Protein AF-A0AAD3HA01-F1 (afdb_monomer_lite)

Sequence (148 aa):
MPSSPPFQLTSYRSPSTVVSESVYQVITGCFCGGIWGLVTPFHPPGSIGAIEERKTGIFKAARPFSSISSVMHNAAIFGTIMGVQRLSSKSLELIRQKDDVINELFGFGVTYKYYNKFLGSTEERLIVHNRIFGGIVLGAFLYGHIVV

Foldseek 3Di:
DPDDDPPPPPQQADPVSLVVVLQVQLQVQLVVQLVCLQPFQDDDPPDPQNVVCVVVVDHDGHDRNNDPPSSRLRSNLRSVLRSQLSNQLSVVCNVVVDDDVVSNVRSVVRSVVCCVPQVVDDPVSVVVVCVVVVVVVVVVVVCVVPVD

pLDDT: mean 78.26, std 12.3, range [42.28, 94.62]

Structure (mmCIF, N/CA/C/O backbone):
data_AF-A0AAD3HA01-F1
#
_entry.id   AF-A0AAD3HA01-F1
#
loop_
_atom_site.group_PDB
_atom_site.id
_atom_site.type_symbol
_atom_site.label_atom_id
_atom_site.label_alt_id
_atom_site.label_comp_id
_atom_site.label_asym_id
_atom_site.label_entity_id
_atom_site.label_seq_id
_atom_site.pdbx_PDB_ins_code
_atom_site.Cartn_x
_atom_site.Cartn_y
_atom_site.Cartn_z
_atom_site.occupancy
_atom_site.B_iso_or_equiv
_atom_site.auth_seq_id
_atom_site.auth_comp_id
_atom_site.auth_asym_id
_atom_site.auth_atom_id
_atom_site.pdbx_PDB_model_num
ATOM 1 N N . MET A 1 1 ? -40.722 -14.093 14.627 1.00 46.22 1 MET A N 1
ATOM 2 C CA . MET A 1 1 ? -39.329 -14.498 14.345 1.00 46.22 1 MET A CA 1
ATOM 3 C C . MET A 1 1 ? -38.420 -13.528 15.078 1.00 46.22 1 MET A C 1
ATOM 5 O O . MET A 1 1 ? -38.578 -12.336 14.843 1.00 46.22 1 MET A O 1
ATOM 9 N N . PRO A 1 2 ? -37.557 -13.972 16.003 1.00 42.28 2 PRO A N 1
ATOM 10 C CA . PRO A 1 2 ? -36.573 -13.077 16.596 1.00 42.28 2 PRO A CA 1
ATOM 11 C C . PRO A 1 2 ? -35.598 -12.657 15.492 1.00 42.28 2 PRO A C 1
ATOM 13 O O . PRO A 1 2 ? -34.960 -13.505 14.871 1.00 42.28 2 PRO A O 1
ATOM 16 N N . SER A 1 3 ? -35.538 -11.358 15.200 1.00 54.31 3 SER A N 1
ATOM 17 C CA . SER A 1 3 ? -34.503 -10.782 14.348 1.00 54.31 3 SER A CA 1
ATOM 18 C C . SER A 1 3 ? -33.160 -11.082 15.002 1.00 54.31 3 SER A C 1
ATOM 20 O O . SER A 1 3 ? -32.904 -10.616 16.114 1.00 54.31 3 SER A O 1
ATOM 22 N N . SER A 1 4 ? -32.332 -11.890 14.343 1.00 49.84 4 SER A N 1
ATOM 23 C CA . SER A 1 4 ? -30.933 -12.073 14.721 1.00 49.84 4 SER A CA 1
ATOM 24 C C . SER A 1 4 ? -30.317 -10.700 15.005 1.00 49.84 4 SER A C 1
ATOM 26 O O . SER A 1 4 ? -30.534 -9.789 14.196 1.00 49.84 4 SER A O 1
ATOM 28 N N . PRO A 1 5 ? -29.596 -10.513 16.127 1.00 46.66 5 PRO A N 1
ATOM 29 C CA . PRO A 1 5 ? -28.925 -9.247 16.369 1.00 46.66 5 PRO A CA 1
ATOM 30 C C . PRO A 1 5 ? -28.042 -8.946 15.151 1.00 46.66 5 PRO A C 1
ATOM 32 O O . PRO A 1 5 ? -27.421 -9.876 14.622 1.00 46.66 5 PRO A O 1
ATOM 35 N N . PRO A 1 6 ? -28.015 -7.695 14.657 1.00 52.47 6 PRO A N 1
ATOM 36 C CA . PRO A 1 6 ? -27.098 -7.337 13.586 1.00 52.47 6 PRO A CA 1
ATOM 37 C C . PRO A 1 6 ? -25.707 -7.766 14.039 1.00 52.47 6 PRO A C 1
ATOM 39 O O . PRO A 1 6 ? -25.353 -7.535 15.196 1.00 52.47 6 PRO A O 1
ATOM 42 N N . PHE A 1 7 ? -24.968 -8.453 13.166 1.00 46.31 7 PHE A N 1
ATOM 43 C CA . PHE A 1 7 ? -23.588 -8.852 13.415 1.00 46.31 7 PHE A CA 1
ATOM 44 C C . PHE A 1 7 ? -22.816 -7.585 13.795 1.00 46.31 7 PHE A C 1
ATOM 46 O O . PHE A 1 7 ? -22.441 -6.793 12.932 1.00 46.31 7 PHE A O 1
ATOM 53 N N . GLN A 1 8 ? -22.685 -7.326 15.098 1.00 46.09 8 GLN A N 1
ATOM 54 C CA . GLN A 1 8 ? -21.952 -6.185 15.612 1.00 46.09 8 GLN A CA 1
ATOM 55 C C . GLN A 1 8 ? -20.492 -6.515 15.361 1.00 46.09 8 GLN A C 1
ATOM 57 O O . GLN A 1 8 ? -19.842 -7.170 16.172 1.00 46.09 8 GLN A O 1
ATOM 62 N N . LEU A 1 9 ? -19.994 -6.102 14.196 1.00 49.41 9 LEU A N 1
ATOM 63 C CA . LEU A 1 9 ? -18.572 -6.011 13.927 1.00 49.41 9 LEU A CA 1
ATOM 64 C C . LEU A 1 9 ? -17.987 -5.109 15.013 1.00 49.41 9 LEU A C 1
ATOM 66 O O . LEU A 1 9 ? -18.022 -3.890 14.918 1.00 49.41 9 LEU A O 1
ATOM 70 N N . THR A 1 10 ? -17.427 -5.715 16.055 1.00 50.88 10 THR A N 1
ATOM 71 C CA . THR A 1 10 ? -16.657 -5.091 17.142 1.00 50.88 10 THR A CA 1
ATOM 72 C C . THR A 1 10 ? -15.370 -4.400 16.649 1.00 50.88 10 THR A C 1
ATOM 74 O O . THR A 1 10 ? -14.445 -4.175 17.429 1.00 50.88 10 THR A O 1
ATOM 77 N N . SER A 1 11 ? -15.283 -4.067 15.355 1.00 54.78 11 SER A N 1
ATOM 78 C CA . SER A 1 11 ? -14.077 -3.634 14.645 1.00 54.78 11 SER A CA 1
ATOM 79 C C . SER A 1 11 ? -13.584 -2.248 15.098 1.00 54.78 11 SER A C 1
ATOM 81 O O . SER A 1 11 ? -12.381 -2.017 15.189 1.00 54.78 11 SER A O 1
ATOM 83 N N . TYR A 1 12 ? -14.486 -1.358 15.523 1.00 60.03 12 TYR A N 1
ATOM 84 C CA . TYR A 1 12 ? -14.188 0.058 15.794 1.00 60.03 12 TYR A CA 1
ATOM 85 C C . TYR A 1 12 ? -13.626 0.383 17.191 1.00 60.03 12 TYR A C 1
ATOM 87 O O . TYR A 1 12 ? -13.431 1.556 17.511 1.00 60.03 12 TYR A O 1
ATOM 95 N N . ARG A 1 13 ? -13.368 -0.610 18.058 1.00 64.81 13 ARG A N 1
ATOM 96 C CA . ARG A 1 13 ? -12.980 -0.341 19.461 1.00 64.81 13 ARG A CA 1
ATOM 97 C C . ARG A 1 13 ? -11.486 -0.333 19.752 1.00 64.81 13 ARG A C 1
ATOM 99 O O . ARG A 1 13 ? -11.109 0.147 20.817 1.00 64.81 13 ARG A O 1
ATOM 106 N N . SER A 1 14 ? -10.636 -0.859 18.869 1.00 80.69 14 SER A N 1
ATOM 107 C CA . SER A 1 14 ? -9.214 -0.997 19.190 1.00 80.69 14 SER A CA 1
ATOM 108 C C . SER A 1 14 ? -8.293 -0.519 18.063 1.00 80.69 14 SER A C 1
ATOM 110 O O . SER A 1 14 ? -8.502 -0.883 16.903 1.00 80.69 14 SER A O 1
ATOM 112 N N . PRO A 1 15 ? -7.221 0.230 18.388 1.00 84.38 15 PRO A N 1
ATOM 113 C CA . PRO A 1 15 ? -6.157 0.535 17.433 1.00 84.38 15 PRO A CA 1
ATOM 114 C C . PRO A 1 15 ? -5.527 -0.729 16.829 1.00 84.38 15 PRO A C 1
ATOM 116 O O . PRO A 1 15 ? -5.125 -0.729 15.670 1.00 84.38 15 PRO A O 1
ATOM 119 N N . SER A 1 16 ? -5.497 -1.828 17.590 1.00 82.56 16 SER A N 1
ATOM 120 C CA . SER A 1 16 ? -5.010 -3.129 17.120 1.00 82.56 16 SER A CA 1
ATOM 121 C C . SER A 1 16 ? -5.832 -3.665 15.941 1.00 82.56 16 SER A C 1
ATOM 123 O O . SER A 1 16 ? -5.277 -4.197 14.980 1.00 82.56 16 SER A O 1
ATOM 125 N N . THR A 1 17 ? -7.151 -3.454 15.948 1.00 82.81 17 THR A N 1
ATOM 126 C CA . THR A 1 17 ? -8.021 -3.848 14.833 1.00 82.81 17 THR A CA 1
ATOM 127 C C . THR A 1 17 ? -7.725 -3.029 13.580 1.00 82.81 17 THR A C 1
ATOM 129 O O . THR A 1 17 ? -7.599 -3.585 12.494 1.00 82.81 17 THR A O 1
ATOM 132 N N . VAL A 1 18 ? -7.532 -1.714 13.729 1.00 86.56 18 VAL A N 1
ATOM 133 C CA . VAL A 1 18 ? -7.161 -0.831 12.611 1.00 86.56 18 VAL A CA 1
ATOM 134 C C . VAL A 1 18 ? -5.854 -1.296 11.971 1.00 86.56 18 VAL A C 1
ATOM 136 O O . VAL A 1 18 ? -5.771 -1.417 10.748 1.00 86.56 18 VAL A O 1
ATOM 139 N N . VAL A 1 19 ? -4.842 -1.596 12.789 1.00 84.94 19 VAL A N 1
ATOM 140 C CA . VAL A 1 19 ? -3.535 -2.059 12.306 1.00 84.94 19 VAL A CA 1
ATOM 141 C C . VAL A 1 19 ? -3.649 -3.429 11.641 1.00 84.94 19 VAL A C 1
ATOM 143 O O . VAL A 1 19 ? -3.185 -3.588 10.516 1.00 84.94 19 VAL A O 1
ATOM 146 N N . SER A 1 20 ? -4.290 -4.404 12.287 1.00 83.75 20 SER A N 1
ATOM 147 C CA . SER A 1 20 ? -4.413 -5.767 11.750 1.00 83.75 20 SER A CA 1
ATOM 148 C C . SER A 1 20 ? -5.201 -5.821 10.440 1.00 83.75 20 SER A C 1
ATOM 150 O O . SER A 1 20 ? -4.746 -6.457 9.491 1.00 83.75 20 SER A O 1
ATOM 152 N N 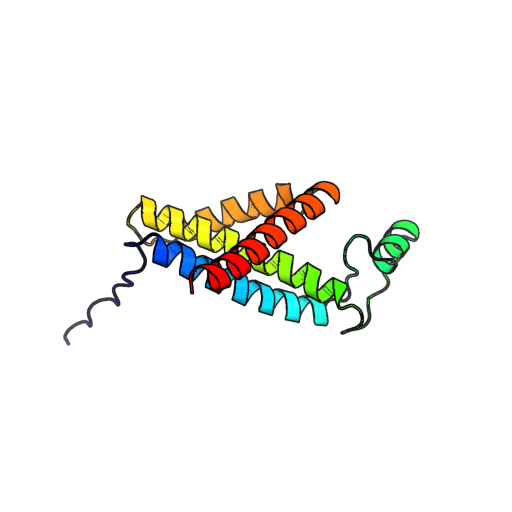. GLU A 1 21 ? -6.319 -5.098 10.330 1.00 84.31 21 GLU A N 1
ATOM 153 C CA . GLU A 1 21 ? -7.065 -5.008 9.072 1.00 84.31 21 GLU A CA 1
ATOM 154 C C . GLU A 1 21 ? -6.264 -4.301 7.974 1.00 84.31 21 GLU A C 1
ATOM 156 O O . GLU A 1 21 ? -6.303 -4.7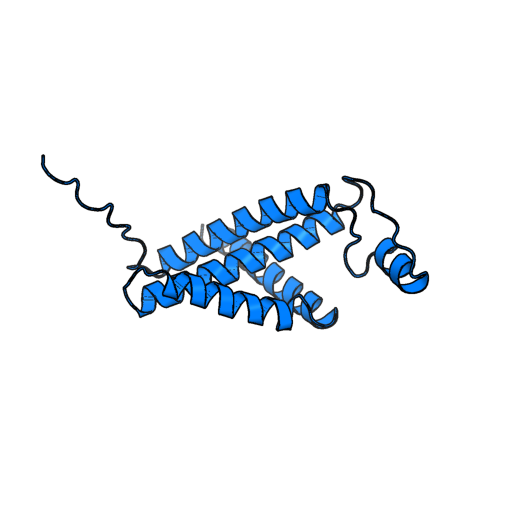17 6.816 1.00 84.31 21 GLU A O 1
ATOM 161 N N . SER A 1 22 ? -5.503 -3.261 8.324 1.00 87.12 22 SER A N 1
ATOM 162 C CA . SER A 1 22 ? -4.638 -2.569 7.363 1.00 87.12 22 SER A CA 1
ATOM 163 C C . SER A 1 22 ? -3.530 -3.490 6.853 1.00 87.12 22 SER A C 1
ATOM 165 O O . SER A 1 22 ? -3.306 -3.562 5.650 1.00 87.12 22 SER A O 1
ATOM 167 N N . VAL A 1 23 ? -2.875 -4.243 7.742 1.00 86.31 23 VAL A N 1
ATOM 168 C CA . VAL A 1 23 ? -1.840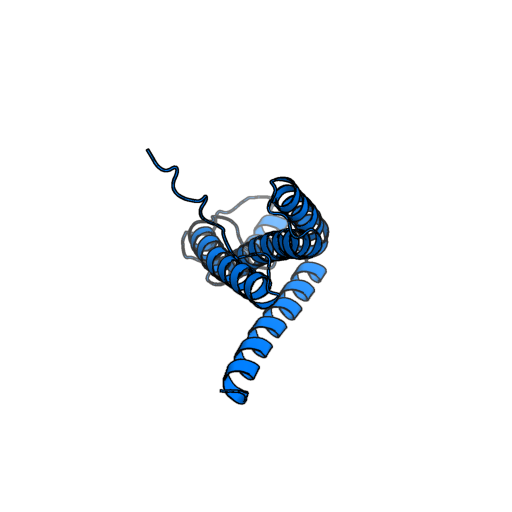 -5.225 7.377 1.00 86.31 23 VAL A CA 1
ATOM 169 C C . VAL A 1 23 ? -2.425 -6.333 6.505 1.00 86.31 23 VAL A C 1
ATOM 171 O O . VAL A 1 23 ? -1.835 -6.681 5.483 1.00 86.31 23 VAL A O 1
ATOM 174 N N . TYR A 1 24 ? -3.605 -6.848 6.851 1.00 87.38 24 TYR A N 1
ATOM 175 C CA . TYR A 1 24 ? -4.299 -7.842 6.037 1.00 87.38 24 TYR A CA 1
ATOM 176 C C . TYR A 1 24 ? -4.569 -7.328 4.614 1.00 87.38 24 TYR A C 1
ATOM 178 O O . TYR A 1 24 ? -4.312 -8.036 3.637 1.00 87.38 24 TYR A O 1
ATOM 186 N N . GLN A 1 25 ? -5.022 -6.078 4.477 1.00 90.06 25 GLN A N 1
ATOM 187 C CA . GLN A 1 25 ? -5.252 -5.464 3.167 1.00 90.06 25 GLN A CA 1
ATOM 188 C C . GLN A 1 25 ? -3.953 -5.177 2.407 1.00 90.06 25 GLN A C 1
ATOM 190 O O . GLN A 1 25 ? -3.928 -5.339 1.190 1.00 90.06 25 GLN A O 1
ATOM 195 N N . VAL A 1 26 ? -2.858 -4.831 3.094 1.00 89.75 26 VAL A N 1
ATOM 196 C CA . VAL A 1 26 ? -1.528 -4.726 2.469 1.00 89.75 26 VAL A CA 1
ATOM 197 C C . VAL A 1 26 ? -1.107 -6.069 1.880 1.00 89.75 26 VAL A C 1
ATOM 199 O O . VAL A 1 26 ? -0.721 -6.123 0.717 1.00 89.75 26 VAL A O 1
ATOM 202 N N . ILE A 1 27 ? -1.205 -7.156 2.649 1.00 88.25 27 ILE A N 1
ATOM 203 C CA . ILE A 1 27 ? -0.822 -8.501 2.193 1.00 88.25 27 ILE A CA 1
ATOM 204 C C . ILE A 1 27 ? -1.688 -8.922 1.004 1.00 88.25 27 ILE A C 1
ATOM 206 O O . ILE A 1 27 ? -1.164 -9.361 -0.019 1.00 88.25 27 ILE A O 1
ATOM 210 N N . THR A 1 28 ? -3.004 -8.731 1.111 1.00 89.75 28 THR A N 1
ATOM 211 C CA . THR A 1 28 ? -3.954 -9.029 0.031 1.00 89.75 28 THR A CA 1
ATOM 212 C C . THR A 1 28 ? -3.622 -8.222 -1.224 1.00 89.75 28 THR A C 1
ATOM 214 O O . THR A 1 28 ? -3.533 -8.784 -2.314 1.00 89.75 28 THR A O 1
ATOM 217 N N . GLY A 1 29 ? -3.335 -6.928 -1.072 1.00 89.81 29 GLY A N 1
ATOM 218 C CA . GLY A 1 29 ? -2.904 -6.067 -2.167 1.00 89.81 29 GLY A CA 1
ATOM 219 C C . GLY A 1 29 ? -1.577 -6.499 -2.783 1.00 89.81 29 GLY A C 1
ATOM 220 O O . GLY A 1 29 ? -1.462 -6.505 -4.003 1.00 89.81 29 GLY A O 1
ATOM 221 N N . CYS A 1 30 ? -0.604 -6.947 -1.988 1.00 89.81 30 CYS A N 1
ATOM 222 C CA . CYS A 1 30 ? 0.643 -7.509 -2.506 1.00 89.81 30 CYS A CA 1
ATOM 223 C C . CYS A 1 30 ? 0.391 -8.757 -3.362 1.00 89.81 30 CYS A C 1
ATOM 225 O O . CYS A 1 30 ? 0.986 -8.884 -4.431 1.00 89.81 30 CYS A O 1
ATOM 227 N N . PHE A 1 31 ? -0.511 -9.652 -2.945 1.00 90.38 31 PHE A N 1
ATOM 228 C CA . PHE A 1 31 ? -0.894 -10.812 -3.755 1.00 90.38 31 PHE A CA 1
ATOM 229 C C . PHE A 1 31 ? -1.599 -10.398 -5.048 1.00 90.38 31 PHE A C 1
ATOM 231 O O . PHE A 1 31 ? -1.199 -10.841 -6.124 1.00 90.38 31 PHE A O 1
ATOM 238 N N . CYS A 1 32 ? -2.598 -9.515 -4.970 1.00 88.94 32 CYS A N 1
ATOM 239 C CA . CYS A 1 32 ? -3.310 -9.013 -6.145 1.00 88.94 32 CYS A CA 1
ATOM 240 C C . CYS A 1 32 ? -2.365 -8.302 -7.125 1.00 88.94 32 CYS A C 1
ATOM 242 O O . CYS A 1 32 ? -2.400 -8.581 -8.320 1.00 88.94 32 CYS A O 1
ATOM 244 N N . GLY A 1 33 ? -1.483 -7.437 -6.623 1.00 86.94 33 GLY A N 1
ATOM 245 C CA . GLY A 1 33 ? -0.482 -6.732 -7.419 1.00 86.94 33 GLY A CA 1
ATOM 246 C C . GLY A 1 33 ? 0.590 -7.657 -7.981 1.00 86.94 33 GLY A C 1
ATOM 247 O O . GLY A 1 33 ? 1.032 -7.459 -9.107 1.00 86.94 33 GLY A O 1
ATOM 248 N N . GLY A 1 34 ? 0.976 -8.699 -7.246 1.00 85.38 34 GLY A N 1
ATOM 249 C CA . GLY A 1 34 ? 1.879 -9.731 -7.741 1.00 85.38 34 GLY A CA 1
ATOM 250 C C . GLY A 1 34 ? 1.264 -10.492 -8.914 1.00 85.38 34 GLY A C 1
ATOM 251 O O . GLY A 1 34 ? 1.878 -10.573 -9.973 1.00 85.38 34 GLY A O 1
ATOM 252 N N . ILE A 1 35 ? 0.021 -10.969 -8.765 1.00 86.75 35 ILE A N 1
ATOM 253 C CA . ILE A 1 35 ? -0.734 -11.630 -9.842 1.00 86.75 35 ILE A CA 1
ATOM 254 C C . ILE A 1 35 ? -0.873 -10.698 -11.044 1.00 86.75 35 ILE A C 1
ATOM 256 O O . ILE A 1 35 ? -0.594 -11.105 -12.170 1.00 86.75 35 ILE A O 1
ATOM 260 N N . TRP A 1 36 ? -1.238 -9.438 -10.803 1.00 84.81 36 TRP A N 1
ATOM 261 C CA . TRP A 1 36 ? -1.319 -8.419 -11.841 1.00 84.81 36 TRP A CA 1
ATOM 262 C C . TRP A 1 36 ? 0.024 -8.258 -12.563 1.00 84.81 36 TRP A C 1
ATOM 264 O O . TRP A 1 36 ? 0.081 -8.392 -13.779 1.00 84.81 36 TRP A O 1
ATOM 274 N N . GLY A 1 37 ? 1.126 -8.085 -11.831 1.00 81.94 37 GLY A N 1
ATOM 275 C CA . GLY A 1 37 ? 2.471 -7.926 -12.390 1.00 81.94 37 GLY A CA 1
ATOM 276 C C . GLY A 1 37 ? 3.000 -9.142 -13.161 1.00 81.94 37 GLY A C 1
ATOM 277 O O . GLY A 1 37 ? 3.885 -8.979 -13.999 1.00 81.94 37 GLY A O 1
ATOM 278 N N . LEU A 1 38 ? 2.458 -10.345 -12.929 1.00 81.94 38 LEU A N 1
ATOM 279 C CA . LEU A 1 38 ? 2.774 -11.540 -13.726 1.00 81.94 38 LEU A CA 1
ATOM 280 C C . LEU A 1 38 ? 2.128 -11.490 -15.117 1.00 81.94 38 LEU A C 1
ATOM 282 O O . LEU A 1 38 ? 2.711 -11.994 -16.080 1.00 81.94 38 LEU A O 1
ATOM 286 N N . VAL A 1 39 ? 0.935 -10.892 -15.210 1.00 81.38 39 VAL A N 1
ATOM 287 C CA . VAL A 1 39 ? 0.133 -10.827 -16.441 1.00 81.38 39 VAL A CA 1
ATOM 288 C C . VAL A 1 39 ? 0.242 -9.484 -17.161 1.00 81.38 39 VAL A C 1
ATOM 290 O O . VAL A 1 39 ? -0.140 -9.394 -18.327 1.00 81.38 39 VAL A O 1
ATOM 293 N N . THR A 1 40 ? 0.761 -8.436 -16.508 1.00 77.38 40 THR A N 1
ATOM 294 C CA . THR A 1 40 ? 0.868 -7.122 -17.144 1.00 77.38 40 THR A CA 1
ATOM 295 C C . THR A 1 40 ? 1.891 -7.139 -18.274 1.00 77.38 40 THR A C 1
ATOM 297 O O . THR A 1 40 ? 3.041 -7.516 -18.035 1.00 77.38 40 THR A O 1
ATOM 300 N N . PRO A 1 41 ? 1.548 -6.604 -19.456 1.00 68.50 41 PRO A N 1
ATOM 301 C CA . PRO A 1 41 ? 2.513 -6.401 -20.530 1.00 68.50 41 PRO A CA 1
ATOM 302 C C . PRO A 1 41 ? 3.394 -5.159 -20.302 1.00 68.50 41 PRO A C 1
ATOM 304 O O . PRO A 1 41 ? 4.218 -4.838 -21.151 1.00 68.50 41 PRO A O 1
ATOM 307 N N . PHE A 1 42 ? 3.208 -4.424 -19.200 1.00 72.31 42 PHE A N 1
ATOM 308 C CA . PHE A 1 42 ? 3.912 -3.171 -18.941 1.00 72.31 42 PHE A CA 1
ATOM 309 C C . PHE A 1 42 ? 5.272 -3.409 -18.292 1.00 72.31 42 PHE A C 1
ATOM 311 O O . PHE A 1 42 ? 5.407 -4.142 -17.308 1.00 72.31 42 PHE A O 1
ATOM 318 N N . HIS A 1 43 ? 6.285 -2.739 -18.830 1.00 73.62 43 HIS A N 1
ATOM 319 C CA . HIS A 1 43 ? 7.602 -2.699 -18.227 1.00 73.62 43 HIS A CA 1
ATOM 320 C C . HIS A 1 43 ? 7.598 -1.792 -16.984 1.00 73.62 43 HIS A C 1
ATOM 322 O O . HIS A 1 43 ? 7.068 -0.681 -17.042 1.00 73.62 43 HIS A O 1
ATOM 328 N N . PRO A 1 44 ? 8.195 -2.220 -15.854 1.00 73.50 44 PRO A N 1
ATOM 329 C CA . PRO A 1 44 ? 8.274 -1.370 -14.675 1.00 73.50 44 PRO A CA 1
ATOM 330 C C . PRO A 1 44 ? 9.161 -0.141 -14.959 1.00 73.50 44 PRO A C 1
ATOM 332 O O . PRO A 1 44 ? 10.119 -0.252 -15.743 1.00 73.50 44 PRO A O 1
ATOM 335 N N . PRO A 1 45 ? 8.887 1.012 -14.318 1.00 71.31 45 PRO A N 1
ATOM 336 C CA . PRO A 1 45 ? 9.703 2.219 -14.450 1.00 71.31 45 PRO A CA 1
ATOM 337 C C . PRO A 1 45 ? 11.185 1.933 -14.173 1.00 71.31 45 PRO A C 1
ATOM 339 O O . PRO A 1 45 ? 11.517 1.152 -13.280 1.00 71.31 45 PRO A O 1
ATOM 342 N N . GLY A 1 46 ? 12.081 2.529 -14.961 1.00 72.38 46 GLY A N 1
ATOM 343 C CA . GLY A 1 46 ? 13.530 2.315 -14.856 1.00 72.38 46 GLY A CA 1
ATOM 344 C C . GLY A 1 46 ? 14.065 0.988 -15.421 1.00 72.38 46 GLY A C 1
ATOM 345 O O . GLY A 1 46 ? 15.279 0.799 -15.462 1.00 72.38 46 GLY A O 1
ATOM 346 N N . SER A 1 47 ? 13.213 0.069 -15.892 1.00 76.56 47 SER A N 1
ATOM 347 C CA . SER A 1 47 ? 13.686 -1.133 -16.596 1.00 76.56 47 SER A CA 1
ATOM 348 C C . SER A 1 47 ? 14.167 -0.822 -18.016 1.00 76.56 47 SER A C 1
ATOM 350 O O . SER A 1 47 ? 13.744 0.159 -18.626 1.00 76.56 47 SER A O 1
ATOM 352 N N . ILE A 1 48 ? 15.027 -1.684 -18.572 1.00 78.19 48 ILE A N 1
ATOM 353 C CA . ILE A 1 48 ? 15.567 -1.524 -19.936 1.00 78.19 48 ILE A CA 1
ATOM 354 C C . ILE A 1 48 ? 14.430 -1.384 -20.958 1.00 78.19 48 ILE A C 1
ATOM 356 O O . ILE A 1 48 ? 14.470 -0.478 -21.784 1.00 78.19 48 ILE A O 1
ATOM 360 N N . GLY A 1 49 ? 13.378 -2.203 -20.834 1.00 76.75 49 GLY A N 1
ATOM 361 C CA . GLY A 1 49 ? 12.191 -2.121 -21.688 1.00 76.75 49 GLY A CA 1
ATOM 362 C C . GLY A 1 49 ? 11.473 -0.775 -21.578 1.00 76.75 49 GLY A C 1
ATOM 363 O O . GLY A 1 49 ? 11.221 -0.145 -22.595 1.00 76.75 49 GLY A O 1
ATOM 364 N N . ALA A 1 50 ? 11.252 -0.260 -20.363 1.00 76.75 50 ALA A N 1
ATOM 365 C CA . ALA A 1 50 ? 10.622 1.050 -20.171 1.00 76.75 50 ALA A CA 1
ATOM 366 C C . ALA A 1 50 ? 11.489 2.209 -20.705 1.00 76.75 50 ALA A C 1
ATOM 368 O O . ALA A 1 50 ? 10.972 3.190 -21.240 1.00 76.75 50 ALA A O 1
ATOM 369 N N . ILE A 1 51 ? 12.818 2.107 -20.591 1.00 81.06 51 ILE A N 1
ATOM 370 C CA . ILE A 1 51 ? 13.759 3.102 -21.126 1.00 81.06 51 ILE A CA 1
ATOM 371 C C . ILE A 1 51 ? 13.766 3.070 -22.660 1.00 81.06 51 ILE A C 1
ATOM 373 O O . ILE A 1 51 ? 13.803 4.125 -23.294 1.00 81.06 51 ILE A O 1
ATOM 377 N N . GLU A 1 52 ? 13.731 1.883 -23.266 1.00 80.81 52 GLU A N 1
ATOM 378 C CA . GLU A 1 52 ? 13.644 1.719 -24.719 1.00 80.81 52 GLU A CA 1
ATOM 379 C C . GLU A 1 52 ? 12.305 2.205 -25.273 1.00 80.81 52 GLU A C 1
ATOM 381 O O . GLU A 1 52 ? 12.296 2.944 -26.258 1.00 80.81 52 GLU A O 1
ATOM 386 N N . GLU A 1 53 ? 11.186 1.872 -24.630 1.00 80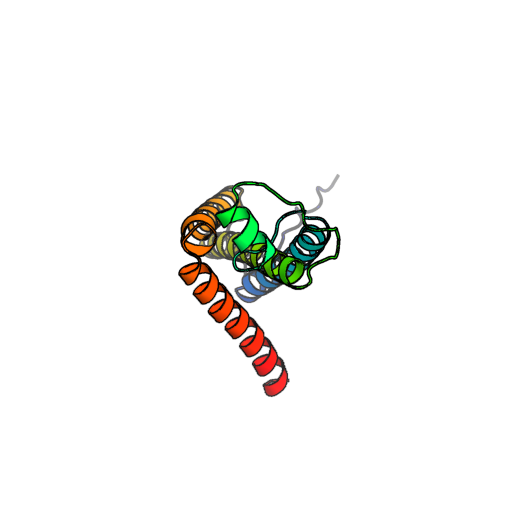.44 53 GLU A N 1
ATOM 387 C CA . GLU A 1 53 ? 9.859 2.387 -24.987 1.00 80.44 53 GLU A CA 1
ATOM 388 C C . GLU A 1 53 ? 9.821 3.915 -24.897 1.00 80.44 53 GLU A C 1
ATOM 390 O O . GLU A 1 53 ? 9.365 4.579 -25.825 1.00 80.44 53 GLU A O 1
ATOM 395 N N . ARG A 1 54 ? 10.388 4.500 -23.833 1.00 80.06 54 ARG A N 1
ATOM 396 C CA . ARG A 1 54 ? 10.460 5.960 -23.665 1.00 80.06 54 ARG A CA 1
ATOM 397 C C . ARG A 1 54 ? 11.311 6.644 -24.739 1.00 80.06 54 ARG A C 1
ATOM 399 O O . ARG A 1 54 ? 11.010 7.772 -25.116 1.00 80.06 54 ARG A O 1
ATOM 406 N N . LYS A 1 55 ? 12.376 5.990 -25.216 1.00 82.75 55 LYS A N 1
ATOM 407 C CA . LYS A 1 55 ? 13.259 6.517 -26.273 1.00 82.75 55 LYS A CA 1
ATOM 408 C C . LYS A 1 55 ? 12.663 6.368 -27.670 1.00 82.75 55 LYS A C 1
ATOM 410 O O . LYS A 1 55 ? 12.851 7.244 -28.505 1.00 82.75 55 LYS A O 1
ATOM 415 N N . THR A 1 56 ? 12.006 5.244 -27.933 1.00 81.94 56 THR A N 1
ATOM 416 C CA . THR A 1 56 ? 11.516 4.887 -29.272 1.00 81.94 56 THR A CA 1
ATOM 417 C C . THR A 1 56 ? 10.075 5.325 -29.516 1.00 81.94 56 THR A C 1
ATOM 419 O O . THR A 1 56 ? 9.667 5.429 -30.667 1.00 81.94 56 THR A O 1
ATOM 422 N N . GLY A 1 57 ? 9.297 5.570 -28.458 1.00 76.62 57 GLY A N 1
ATOM 423 C CA . GLY A 1 57 ? 7.862 5.849 -28.536 1.00 76.62 57 GLY A CA 1
ATOM 424 C C . GLY A 1 57 ? 7.016 4.639 -28.948 1.00 76.62 57 GLY A C 1
ATOM 425 O O . GLY A 1 57 ? 5.801 4.761 -29.077 1.00 76.62 57 GLY A O 1
ATOM 426 N N . ILE A 1 58 ? 7.638 3.476 -29.161 1.00 78.31 58 ILE A N 1
ATOM 427 C CA . ILE A 1 58 ? 6.976 2.249 -29.598 1.00 78.31 58 ILE A CA 1
ATOM 428 C C . ILE A 1 58 ? 6.809 1.346 -28.382 1.00 78.31 58 ILE A C 1
ATOM 430 O O . ILE A 1 58 ? 7.797 0.922 -27.786 1.00 78.31 58 ILE A O 1
ATOM 434 N N . PHE A 1 59 ? 5.560 1.031 -28.045 1.00 79.44 59 PHE A N 1
ATOM 435 C CA . PHE A 1 59 ? 5.236 0.077 -26.988 1.00 79.44 59 PHE A CA 1
ATOM 436 C C . PHE A 1 59 ? 5.642 -1.343 -27.404 1.00 79.44 59 PHE A C 1
ATOM 438 O O . PHE A 1 59 ? 5.228 -1.836 -28.457 1.00 79.44 59 PHE A O 1
ATOM 445 N N . LYS A 1 60 ? 6.436 -2.013 -26.569 1.00 77.19 60 LYS A N 1
ATOM 446 C CA . LYS A 1 60 ? 6.847 -3.406 -26.729 1.00 77.19 60 LYS A CA 1
ATOM 447 C C . LYS A 1 60 ? 6.403 -4.170 -25.492 1.00 77.19 60 LYS A C 1
ATOM 449 O O . LYS A 1 60 ? 7.082 -4.170 -24.474 1.00 77.19 60 LYS A O 1
ATOM 454 N N . ALA A 1 61 ? 5.283 -4.875 -25.624 1.00 74.12 61 ALA A N 1
ATOM 455 C CA . ALA A 1 61 ? 4.730 -5.669 -24.538 1.00 74.12 61 ALA A CA 1
ATOM 456 C C . ALA A 1 61 ? 5.779 -6.619 -23.929 1.00 74.12 61 ALA A C 1
ATOM 458 O O . ALA A 1 61 ? 6.369 -7.454 -24.625 1.00 74.12 61 ALA A O 1
ATOM 459 N N . ALA A 1 62 ? 5.962 -6.519 -22.613 1.00 72.19 62 ALA A N 1
ATOM 460 C CA . ALA A 1 62 ? 6.710 -7.490 -21.838 1.00 72.19 62 ALA A CA 1
ATOM 461 C C . ALA A 1 62 ? 6.048 -8.867 -21.976 1.00 72.19 62 ALA A C 1
ATOM 463 O O . ALA A 1 62 ? 4.819 -8.989 -22.017 1.00 72.19 62 ALA A O 1
ATOM 464 N N . ARG A 1 63 ? 6.859 -9.927 -22.048 1.00 71.81 63 ARG A N 1
ATOM 465 C CA . ARG A 1 63 ? 6.311 -11.285 -22.064 1.00 71.81 63 ARG A CA 1
ATOM 466 C C . ARG A 1 63 ? 5.678 -11.580 -20.694 1.00 71.81 63 ARG A C 1
ATOM 468 O O . ARG A 1 63 ? 6.226 -11.160 -19.672 1.00 71.81 63 ARG A O 1
ATOM 475 N N . PRO A 1 64 ? 4.573 -12.342 -20.640 1.00 71.06 64 PRO A N 1
ATOM 476 C CA . PRO A 1 64 ? 4.053 -12.841 -19.373 1.00 71.06 64 PRO A CA 1
ATOM 477 C C . PRO A 1 64 ? 5.174 -13.533 -18.592 1.00 71.06 64 PRO A C 1
ATOM 479 O O . PRO A 1 64 ? 5.997 -14.231 -19.190 1.00 71.06 64 PRO A O 1
ATOM 482 N N . PHE A 1 65 ? 5.230 -13.322 -17.276 1.00 71.06 65 PHE A N 1
ATOM 483 C CA . PHE A 1 65 ? 6.258 -13.899 -16.394 1.00 71.06 65 PHE A CA 1
ATOM 484 C C . PHE A 1 65 ? 7.712 -13.480 -16.687 1.00 71.06 65 PHE A C 1
ATOM 486 O O . PHE A 1 65 ? 8.640 -14.064 -16.130 1.00 71.06 65 PHE A O 1
ATOM 493 N N . SER A 1 66 ? 7.960 -12.471 -17.530 1.00 65.81 66 SER A N 1
ATOM 494 C CA . SER A 1 66 ? 9.327 -12.161 -17.973 1.00 65.81 66 SER A CA 1
ATOM 495 C C . SER A 1 66 ? 10.127 -11.265 -17.034 1.00 65.81 66 SER A C 1
ATOM 497 O O . SER A 1 66 ? 11.302 -11.016 -17.294 1.00 65.81 66 SER A O 1
ATOM 499 N N . SER A 1 67 ? 9.508 -10.720 -15.982 1.00 68.56 67 SER A N 1
ATOM 500 C CA . SER A 1 67 ? 10.165 -9.777 -15.077 1.00 68.56 67 SER A CA 1
ATOM 501 C C . SER A 1 67 ? 9.664 -9.914 -13.643 1.00 68.56 67 SER A C 1
ATOM 503 O O . SER A 1 67 ? 8.610 -9.393 -13.283 1.00 68.56 67 SER A O 1
ATOM 505 N N . ILE A 1 68 ? 10.485 -10.535 -12.792 1.00 75.44 68 ILE A N 1
ATOM 506 C CA . ILE A 1 68 ? 10.307 -10.531 -11.328 1.00 75.44 68 ILE A CA 1
ATOM 507 C C . ILE A 1 68 ? 10.246 -9.090 -10.799 1.00 75.44 68 ILE A C 1
ATOM 509 O O . ILE A 1 68 ? 9.503 -8.791 -9.868 1.00 75.44 68 ILE A O 1
ATOM 513 N N . SER A 1 69 ? 10.977 -8.166 -11.430 1.00 74.38 69 SER A N 1
ATOM 514 C CA . SER A 1 69 ? 10.938 -6.747 -11.072 1.00 74.38 69 SER A CA 1
ATOM 515 C C . SER A 1 69 ? 9.549 -6.131 -11.287 1.00 74.38 69 SER A C 1
ATOM 517 O O . SER A 1 69 ? 9.119 -5.341 -10.450 1.00 74.38 69 SER A O 1
ATOM 519 N N . SER A 1 70 ? 8.809 -6.535 -12.330 1.00 76.25 70 SER A N 1
ATOM 520 C CA . SER A 1 70 ? 7.425 -6.079 -12.548 1.00 76.25 70 SER A CA 1
ATOM 521 C C . SER A 1 70 ? 6.479 -6.606 -11.470 1.00 76.25 70 SER A C 1
ATOM 523 O O . SER A 1 70 ? 5.663 -5.857 -10.936 1.00 76.25 70 SER A O 1
ATOM 525 N N . VAL A 1 71 ? 6.636 -7.877 -11.091 1.00 82.50 71 VAL A N 1
ATOM 526 C CA . VAL A 1 71 ? 5.851 -8.514 -10.023 1.00 82.50 71 VAL A CA 1
ATOM 527 C C . VAL A 1 71 ? 6.036 -7.767 -8.707 1.00 82.50 71 VAL A C 1
ATOM 529 O O . VAL A 1 71 ? 5.060 -7.355 -8.089 1.00 82.50 71 VAL A O 1
ATOM 532 N N . MET A 1 72 ? 7.288 -7.530 -8.311 1.00 81.69 72 MET A N 1
ATOM 533 C CA . MET A 1 72 ? 7.609 -6.840 -7.060 1.00 81.69 72 MET A CA 1
ATOM 534 C C . MET A 1 72 ? 7.127 -5.386 -7.067 1.00 81.69 72 MET A C 1
ATOM 536 O O . MET A 1 72 ? 6.597 -4.903 -6.068 1.00 81.69 72 MET A O 1
ATOM 540 N N . HIS A 1 73 ? 7.272 -4.695 -8.198 1.00 80.50 73 HIS A N 1
ATOM 541 C CA . HIS A 1 73 ? 6.817 -3.318 -8.355 1.00 80.50 73 HIS A CA 1
ATOM 542 C C . HIS A 1 73 ? 5.291 -3.194 -8.218 1.00 80.50 73 HIS A C 1
ATOM 544 O O . HIS A 1 73 ? 4.806 -2.387 -7.425 1.00 80.50 73 HIS A O 1
ATOM 550 N N . ASN A 1 74 ? 4.531 -4.026 -8.935 1.00 83.62 74 ASN A N 1
ATOM 551 C CA . ASN A 1 74 ? 3.070 -4.009 -8.869 1.00 83.62 74 ASN A CA 1
ATOM 552 C C . ASN A 1 74 ? 2.551 -4.491 -7.506 1.00 83.62 74 ASN A C 1
ATOM 554 O O . ASN A 1 74 ? 1.616 -3.897 -6.973 1.00 83.62 74 ASN A O 1
ATOM 558 N N . ALA A 1 75 ? 3.179 -5.505 -6.901 1.00 86.75 75 ALA A N 1
ATOM 559 C CA . ALA A 1 75 ? 2.858 -5.943 -5.544 1.00 86.75 75 ALA A CA 1
ATOM 560 C C . ALA A 1 75 ? 3.003 -4.796 -4.531 1.00 86.75 75 ALA A C 1
ATOM 562 O O . ALA A 1 75 ? 2.088 -4.555 -3.745 1.00 86.75 75 ALA A O 1
ATOM 563 N N . ALA A 1 76 ? 4.102 -4.036 -4.594 1.00 84.56 76 ALA A N 1
ATOM 564 C CA . ALA A 1 76 ? 4.318 -2.887 -3.717 1.00 84.56 76 ALA A CA 1
ATOM 565 C C . ALA A 1 76 ? 3.265 -1.785 -3.926 1.00 84.56 76 ALA A C 1
ATOM 567 O O . ALA A 1 76 ? 2.720 -1.260 -2.955 1.00 84.56 76 ALA A O 1
ATOM 568 N N . ILE A 1 77 ? 2.928 -1.460 -5.178 1.00 84.75 77 ILE A N 1
ATOM 569 C CA . ILE A 1 77 ? 1.914 -0.443 -5.495 1.00 84.75 77 ILE A CA 1
ATOM 570 C C . ILE A 1 77 ? 0.535 -0.853 -4.971 1.00 84.75 77 ILE A C 1
ATOM 572 O O . ILE A 1 77 ? -0.120 -0.078 -4.279 1.00 84.75 77 ILE A O 1
ATOM 576 N N . PHE A 1 78 ? 0.079 -2.070 -5.263 1.00 88.38 78 PHE A N 1
ATOM 577 C CA . PHE A 1 78 ? -1.252 -2.506 -4.838 1.00 88.38 78 PHE A CA 1
ATOM 578 C C . PHE A 1 78 ? -1.335 -2.678 -3.321 1.00 88.38 78 PHE A C 1
ATOM 580 O O . PHE A 1 78 ? -2.307 -2.232 -2.711 1.00 88.38 78 PHE A O 1
ATOM 587 N N . GLY A 1 79 ? -0.305 -3.260 -2.699 1.00 88.94 79 GLY A N 1
ATOM 588 C CA . GLY A 1 79 ? -0.232 -3.395 -1.246 1.00 88.94 79 GLY A CA 1
ATOM 589 C C . GLY A 1 79 ? -0.299 -2.043 -0.539 1.00 88.94 79 GLY A C 1
ATOM 590 O O . GLY A 1 79 ? -1.047 -1.880 0.423 1.00 88.94 79 GLY A O 1
ATOM 591 N N . THR A 1 80 ? 0.414 -1.037 -1.047 1.00 87.94 80 THR A N 1
ATOM 592 C CA . THR A 1 80 ? 0.416 0.311 -0.455 1.00 87.94 80 THR A CA 1
ATOM 593 C C . THR A 1 80 ? -0.898 1.053 -0.684 1.00 87.94 80 THR A C 1
ATOM 595 O O . THR A 1 80 ? -1.408 1.661 0.253 1.00 87.94 80 THR A O 1
ATOM 598 N N . ILE A 1 81 ? -1.508 0.950 -1.868 1.00 90.50 81 ILE A N 1
ATOM 599 C CA . ILE A 1 81 ? -2.830 1.533 -2.158 1.00 90.50 81 ILE A CA 1
ATOM 600 C C . ILE A 1 81 ? -3.901 0.951 -1.231 1.00 90.50 81 ILE A C 1
ATOM 602 O O . ILE A 1 81 ? -4.633 1.708 -0.588 1.00 90.50 81 ILE A O 1
ATOM 606 N N . MET A 1 82 ? -3.980 -0.379 -1.136 1.00 92.44 82 MET A N 1
ATOM 607 C CA . MET A 1 82 ? -4.977 -1.056 -0.301 1.00 92.44 82 MET A CA 1
ATOM 608 C C . MET A 1 82 ? -4.722 -0.814 1.189 1.00 92.44 82 MET A C 1
ATOM 610 O O . MET A 1 82 ? -5.661 -0.555 1.941 1.00 92.44 82 MET A O 1
ATOM 614 N N . GLY A 1 83 ? -3.455 -0.800 1.610 1.00 90.50 83 GLY A N 1
ATOM 615 C CA . GLY A 1 83 ? -3.070 -0.467 2.978 1.00 90.50 83 GLY A CA 1
ATOM 616 C C . GLY A 1 83 ? -3.447 0.955 3.381 1.00 90.50 83 GLY A C 1
ATOM 617 O O . GLY A 1 83 ? -4.066 1.152 4.422 1.00 90.50 83 GLY A O 1
ATOM 618 N N . VAL A 1 84 ? -3.116 1.951 2.553 1.00 92.06 84 VAL A N 1
ATOM 619 C CA . VAL A 1 84 ? -3.436 3.365 2.818 1.00 92.06 84 VAL A CA 1
ATOM 620 C C . VAL A 1 84 ? -4.945 3.589 2.827 1.00 92.06 84 VAL A C 1
ATOM 622 O O . VAL A 1 84 ? -5.443 4.287 3.713 1.00 92.06 84 VAL A O 1
ATOM 625 N N . GLN A 1 85 ? -5.679 2.969 1.896 1.00 94.62 85 GLN A N 1
ATOM 626 C CA . GLN A 1 85 ? -7.139 3.055 1.849 1.00 94.62 85 GLN A CA 1
ATOM 627 C C . GLN A 1 85 ? -7.745 2.507 3.138 1.00 94.62 85 GLN A C 1
ATOM 629 O O . GLN A 1 85 ? -8.474 3.226 3.821 1.00 94.62 85 GLN A O 1
ATOM 634 N N . ARG A 1 86 ? -7.374 1.283 3.531 1.00 92.38 86 ARG A N 1
ATOM 635 C CA . ARG A 1 86 ? -7.956 0.660 4.719 1.00 92.38 86 ARG A CA 1
ATOM 636 C C . ARG A 1 86 ? -7.563 1.382 5.997 1.00 92.38 86 ARG A C 1
ATOM 638 O O . ARG A 1 86 ? -8.426 1.623 6.836 1.00 92.38 86 ARG A O 1
ATOM 645 N N . LEU A 1 87 ? -6.297 1.779 6.122 1.00 91.88 87 LEU A N 1
ATOM 646 C CA . LEU A 1 87 ? -5.792 2.493 7.291 1.00 91.88 87 LEU A CA 1
ATOM 647 C C . LEU A 1 87 ? -6.527 3.815 7.491 1.00 91.88 87 LEU A C 1
ATOM 649 O O . LEU A 1 87 ? -6.926 4.127 8.609 1.00 91.88 87 LEU A O 1
ATOM 653 N N . SER A 1 88 ? -6.728 4.585 6.423 1.00 93.56 88 SER A N 1
ATOM 654 C CA . SER A 1 88 ? -7.419 5.874 6.497 1.00 93.56 88 SER A CA 1
ATOM 655 C C . SER A 1 88 ? -8.920 5.721 6.757 1.00 93.56 88 SER A C 1
ATOM 657 O O . SER A 1 88 ? -9.449 6.434 7.612 1.00 93.56 88 SER A O 1
ATOM 659 N N . SER A 1 89 ? -9.590 4.753 6.123 1.00 92.00 89 SER A N 1
ATOM 660 C CA . SER A 1 89 ? -10.997 4.436 6.403 1.00 92.00 89 SER A CA 1
ATOM 661 C C . SER A 1 89 ? -11.212 3.977 7.842 1.00 92.00 89 SER A C 1
ATOM 663 O O . SER A 1 89 ? -12.054 4.536 8.546 1.00 92.00 89 SER A O 1
ATOM 665 N N . LYS A 1 90 ? -10.410 3.021 8.323 1.00 89.81 90 LYS A N 1
ATOM 666 C CA . LYS A 1 90 ? -10.533 2.474 9.680 1.00 89.81 90 LYS A CA 1
ATOM 667 C C . LYS A 1 90 ? -10.079 3.440 10.766 1.00 89.81 90 LYS A C 1
ATOM 669 O O . LYS A 1 90 ? -10.646 3.442 11.853 1.00 89.81 90 LYS A O 1
ATOM 674 N N . SER A 1 91 ? -9.123 4.316 10.469 1.00 90.50 91 SER A N 1
ATOM 675 C CA . SER A 1 91 ? -8.761 5.411 11.374 1.00 90.50 91 SER A CA 1
ATOM 676 C C . SER A 1 91 ? -9.914 6.404 11.533 1.00 90.50 91 SER A C 1
ATOM 678 O O . SER A 1 91 ? -10.202 6.826 12.651 1.00 90.50 91 SER A O 1
ATOM 680 N N . LEU A 1 92 ? -10.619 6.747 10.448 1.00 91.38 92 LEU A N 1
ATOM 681 C CA . LEU A 1 92 ? -11.791 7.619 10.538 1.00 91.38 92 LEU A CA 1
ATOM 682 C C . LEU A 1 92 ? -12.960 6.936 11.264 1.00 91.38 92 LEU A C 1
ATOM 684 O O . LEU A 1 92 ? -13.636 7.582 12.064 1.00 91.38 92 LEU A O 1
ATOM 688 N N . GLU A 1 93 ? -13.157 5.637 11.042 1.00 89.44 93 GLU A N 1
ATOM 689 C CA . GLU A 1 93 ? -14.122 4.822 11.789 1.00 89.44 93 GLU A CA 1
ATOM 690 C C . GLU A 1 93 ? -13.814 4.811 13.294 1.00 89.44 93 GLU A C 1
ATOM 692 O O . GLU A 1 93 ? -14.715 5.042 14.099 1.00 89.44 93 GLU A O 1
ATOM 697 N N . LEU A 1 94 ? -12.543 4.634 13.678 1.00 88.44 94 LEU A N 1
ATOM 698 C CA . LEU A 1 94 ? -12.091 4.674 15.072 1.00 88.44 94 LEU A CA 1
ATOM 699 C C . LEU A 1 94 ? -12.318 6.055 15.707 1.00 88.44 94 LEU A C 1
ATOM 701 O O . LEU A 1 94 ? -12.726 6.142 16.861 1.00 88.44 94 LEU A O 1
ATOM 705 N N . ILE A 1 95 ? -12.094 7.145 14.971 1.00 89.69 95 ILE A N 1
ATOM 706 C CA . ILE A 1 95 ? -12.318 8.508 15.481 1.00 89.69 95 ILE A CA 1
ATOM 707 C C . ILE A 1 95 ? -13.815 8.795 15.644 1.00 89.69 95 ILE A C 1
ATOM 709 O O . ILE A 1 95 ? -14.231 9.386 16.638 1.00 89.69 95 ILE A O 1
ATOM 713 N N . ARG A 1 96 ? -14.633 8.387 14.670 1.00 90.00 96 ARG A N 1
ATOM 714 C CA . ARG A 1 96 ? -16.077 8.667 14.653 1.00 90.00 96 ARG A CA 1
ATOM 715 C C . ARG A 1 96 ? -16.896 7.666 15.462 1.00 90.00 96 ARG A C 1
ATOM 717 O O . ARG A 1 96 ? -18.075 7.925 15.688 1.00 90.00 96 ARG A O 1
ATOM 724 N N . GLN A 1 97 ? -16.294 6.542 15.861 1.00 87.44 97 GLN A N 1
ATOM 725 C CA . GLN A 1 97 ? -16.963 5.418 16.525 1.00 87.44 97 GLN A CA 1
ATOM 726 C C . GLN A 1 97 ? -18.218 4.960 15.764 1.00 87.44 97 GLN A C 1
ATOM 728 O O . GLN A 1 97 ? -19.235 4.598 16.355 1.00 87.44 97 GLN A O 1
ATOM 733 N N . LYS A 1 98 ? -18.161 5.034 14.431 1.00 86.56 98 LYS A N 1
ATOM 734 C CA . LYS A 1 98 ? -19.296 4.782 13.546 1.00 86.56 98 LYS A CA 1
ATOM 735 C C . LYS A 1 98 ? -18.808 4.206 12.231 1.00 86.56 98 LYS A C 1
ATOM 737 O O . LYS A 1 98 ? -17.990 4.842 11.568 1.00 86.56 98 LYS A O 1
ATOM 742 N N . ASP A 1 99 ? -19.351 3.054 11.857 1.00 86.12 99 ASP A N 1
ATOM 743 C CA . ASP A 1 99 ? -19.145 2.437 10.549 1.00 86.12 99 ASP A CA 1
ATOM 744 C C . ASP A 1 99 ? -20.171 2.989 9.545 1.00 86.12 99 ASP A C 1
ATOM 746 O O . ASP A 1 99 ? -21.376 2.829 9.724 1.00 86.12 99 ASP A O 1
ATOM 750 N N . ASP A 1 100 ? -19.689 3.711 8.532 1.00 88.12 100 ASP A N 1
ATOM 751 C CA . ASP A 1 100 ? -20.489 4.349 7.484 1.00 88.12 100 ASP A CA 1
ATOM 752 C C . ASP A 1 100 ? -19.728 4.319 6.152 1.00 88.12 100 ASP A C 1
ATOM 754 O O . ASP A 1 100 ? -18.503 4.445 6.116 1.00 88.12 100 ASP A O 1
ATOM 758 N N . VAL A 1 101 ? -20.470 4.389 5.041 1.00 91.69 101 VAL A N 1
ATOM 759 C CA . VAL A 1 101 ? -19.928 4.592 3.679 1.00 91.69 101 VAL A CA 1
ATOM 760 C C . VAL A 1 101 ? -19.024 5.833 3.576 1.00 91.69 101 VAL A C 1
ATOM 762 O O . VAL A 1 101 ? -18.099 5.875 2.768 1.00 91.69 101 VAL A O 1
ATOM 765 N N . ILE A 1 102 ? -19.240 6.843 4.424 1.00 91.06 102 ILE A N 1
ATOM 766 C CA . ILE A 1 102 ? -18.397 8.047 4.486 1.00 91.06 102 ILE A CA 1
ATOM 767 C C . ILE A 1 102 ? -16.939 7.695 4.829 1.00 91.06 102 ILE A C 1
ATOM 769 O O . ILE A 1 102 ? -16.027 8.335 4.307 1.00 91.06 102 ILE A O 1
ATOM 773 N N . ASN A 1 103 ? -16.700 6.678 5.663 1.00 91.50 103 ASN A N 1
ATOM 774 C CA . ASN A 1 103 ? -15.345 6.254 6.022 1.00 91.50 103 ASN A CA 1
ATOM 775 C C . ASN A 1 103 ? -14.619 5.644 4.819 1.00 91.50 103 ASN A C 1
ATOM 777 O O . ASN A 1 103 ? -13.444 5.930 4.586 1.00 91.50 103 ASN A O 1
ATOM 781 N N . GLU A 1 104 ? -15.331 4.854 4.018 1.00 91.38 104 GLU A N 1
ATOM 782 C CA . GLU A 1 104 ? -14.809 4.273 2.779 1.00 91.38 104 GLU A CA 1
ATOM 783 C C . GLU A 1 104 ? -14.506 5.371 1.746 1.00 91.38 104 GLU A C 1
ATOM 785 O O . GLU A 1 104 ? -13.399 5.428 1.210 1.00 91.38 104 GLU A O 1
ATOM 790 N N . LEU A 1 105 ? -15.429 6.321 1.537 1.00 93.69 105 LEU A N 1
ATOM 791 C CA . LEU A 1 105 ? -15.221 7.467 0.637 1.00 93.69 105 LEU A CA 1
ATOM 792 C C . LEU A 1 105 ? -14.038 8.344 1.062 1.00 93.69 105 LEU A C 1
ATOM 794 O O . LEU A 1 105 ? -13.258 8.789 0.217 1.00 93.69 105 LEU A O 1
ATOM 798 N N . PHE A 1 106 ? -13.880 8.577 2.365 1.00 94.50 106 PHE A N 1
ATOM 799 C CA . PHE A 1 106 ? -12.722 9.287 2.895 1.00 94.50 106 PHE A CA 1
ATOM 800 C C . PHE A 1 106 ? -11.424 8.545 2.577 1.00 94.50 106 PHE A C 1
ATOM 802 O O . PHE A 1 106 ? -10.478 9.164 2.087 1.00 94.50 106 PHE A O 1
ATOM 809 N N . GLY A 1 107 ? -11.393 7.226 2.789 1.00 91.62 107 GLY A N 1
ATOM 810 C CA . GLY A 1 107 ? -10.219 6.422 2.466 1.00 91.62 107 GLY A CA 1
ATOM 811 C C . GLY A 1 107 ? -9.870 6.462 0.984 1.00 91.62 107 GLY A C 1
ATOM 812 O O . GLY A 1 107 ? -8.712 6.680 0.638 1.00 91.62 107 GLY A O 1
ATOM 813 N N . PHE A 1 108 ? -10.863 6.387 0.092 1.00 92.62 108 PHE A N 1
ATOM 814 C CA . PHE A 1 108 ? -10.639 6.597 -1.343 1.00 92.62 108 PHE A CA 1
ATOM 815 C C . PHE A 1 108 ? -10.062 7.983 -1.650 1.00 92.62 108 PHE A C 1
ATOM 817 O O . PHE A 1 108 ? -9.122 8.093 -2.437 1.00 92.62 108 PHE A O 1
ATOM 824 N N . GLY A 1 109 ? -10.569 9.040 -1.010 1.00 92.50 109 GLY A N 1
ATOM 825 C CA . GLY A 1 109 ? -10.053 10.399 -1.181 1.00 92.50 109 GLY A CA 1
ATOM 826 C C . GLY A 1 109 ? -8.593 10.551 -0.735 1.00 92.50 109 GLY A C 1
ATOM 827 O O . GLY A 1 109 ? -7.787 11.177 -1.433 1.00 92.50 109 GLY A O 1
ATOM 828 N N . VAL A 1 110 ? -8.228 9.950 0.402 1.00 92.62 110 VAL A N 1
ATOM 829 C CA . VAL A 1 110 ? -6.844 9.926 0.903 1.00 92.62 110 VAL A CA 1
ATOM 830 C C . VAL A 1 110 ? -5.948 9.139 -0.047 1.00 92.62 110 VAL A C 1
ATOM 832 O O . VAL A 1 110 ? -4.904 9.647 -0.461 1.00 92.62 110 VAL A O 1
ATOM 835 N N . THR A 1 111 ? -6.376 7.947 -0.455 1.00 91.69 111 THR A N 1
ATOM 836 C CA . THR A 1 111 ? -5.634 7.090 -1.382 1.00 91.69 111 THR A CA 1
ATOM 837 C C . THR A 1 111 ? -5.448 7.743 -2.744 1.00 91.69 111 THR A C 1
ATOM 839 O O . THR A 1 111 ? -4.358 7.668 -3.298 1.00 91.69 111 THR A O 1
ATOM 842 N N . TYR A 1 112 ? -6.441 8.465 -3.264 1.00 89.38 112 TYR A N 1
ATOM 843 C CA . TYR A 1 112 ? -6.313 9.212 -4.517 1.00 89.38 112 TYR A CA 1
ATOM 844 C C . TYR A 1 112 ? -5.256 10.322 -4.426 1.00 89.38 112 TYR A C 1
ATOM 846 O O . TYR A 1 112 ? -4.424 10.480 -5.325 1.00 89.38 112 TYR A O 1
ATOM 854 N N . LYS A 1 113 ? -5.234 11.085 -3.323 1.00 88.62 113 LYS A N 1
ATOM 855 C CA . LYS A 1 113 ? -4.183 12.091 -3.087 1.00 88.62 113 LYS A CA 1
ATO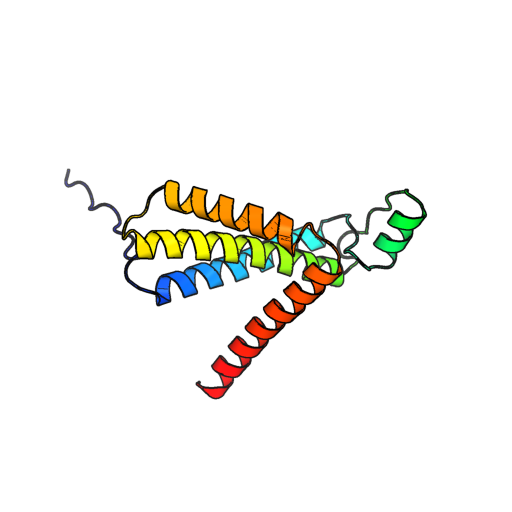M 856 C C . LYS A 1 113 ? -2.809 11.449 -2.922 1.00 88.62 113 LYS A C 1
ATOM 858 O O . LYS A 1 113 ? -1.826 11.977 -3.440 1.00 88.62 113 LYS A O 1
ATOM 863 N N . TYR A 1 114 ? -2.742 10.332 -2.206 1.00 86.25 114 TYR A N 1
ATOM 864 C CA . TYR A 1 114 ? -1.521 9.563 -2.018 1.00 86.25 114 TYR A CA 1
ATOM 865 C C . TYR A 1 114 ? -0.983 9.035 -3.355 1.00 86.25 114 TYR A C 1
ATOM 867 O O . TYR A 1 114 ? 0.181 9.279 -3.674 1.00 86.25 114 TYR A O 1
ATOM 875 N N . TYR A 1 115 ? -1.847 8.429 -4.174 1.00 83.44 115 TYR A N 1
ATOM 876 C CA . TYR A 1 115 ? -1.516 7.950 -5.510 1.00 83.44 115 TYR A CA 1
ATOM 877 C C . TYR A 1 115 ? -0.943 9.081 -6.359 1.00 83.44 115 TYR A C 1
ATOM 879 O O . TYR A 1 115 ? 0.199 8.993 -6.786 1.00 83.44 115 TYR A O 1
ATOM 887 N N . ASN A 1 116 ? -1.657 10.197 -6.515 1.00 82.12 116 ASN A N 1
ATOM 888 C CA . ASN A 1 116 ? -1.173 11.304 -7.345 1.00 82.12 116 ASN A CA 1
ATOM 889 C C . ASN A 1 116 ? 0.153 11.905 -6.848 1.00 82.12 116 ASN A C 1
ATOM 891 O O . ASN A 1 116 ? 1.009 12.264 -7.654 1.00 82.12 116 ASN A O 1
ATOM 895 N N . LYS A 1 117 ? 0.352 12.013 -5.527 1.00 78.00 117 LYS A N 1
ATOM 896 C CA . LYS A 1 117 ? 1.522 12.691 -4.942 1.00 78.00 117 LYS A CA 1
ATOM 897 C C . LYS A 1 117 ? 2.779 11.820 -4.852 1.00 78.00 117 LYS A C 1
ATOM 899 O O . LYS A 1 117 ? 3.883 12.367 -4.926 1.00 78.00 117 LYS A O 1
ATOM 904 N N . PHE A 1 118 ? 2.620 10.514 -4.636 1.00 70.94 118 PHE A N 1
ATOM 905 C CA . PHE A 1 118 ? 3.732 9.587 -4.401 1.00 70.94 118 PHE A CA 1
ATOM 906 C C . PHE A 1 118 ? 3.906 8.555 -5.514 1.00 70.94 118 PHE A C 1
ATOM 908 O O . PHE A 1 118 ? 5.044 8.292 -5.889 1.00 70.94 118 PHE A O 1
ATOM 915 N N . LEU A 1 119 ? 2.815 7.999 -6.049 1.00 68.62 119 LEU A N 1
ATOM 916 C CA . LEU A 1 119 ? 2.865 6.903 -7.025 1.00 68.62 119 LEU A CA 1
ATOM 917 C C . LEU A 1 119 ? 2.793 7.385 -8.484 1.00 68.62 119 LEU A C 1
ATOM 919 O O . LEU A 1 119 ? 3.470 6.831 -9.338 1.00 68.62 119 LEU A O 1
ATOM 923 N N . GLY A 1 120 ? 2.020 8.435 -8.768 1.00 61.06 120 GLY A N 1
ATOM 924 C CA . GLY A 1 120 ? 1.876 9.058 -10.090 1.00 61.06 120 GLY A CA 1
ATOM 925 C C . GLY A 1 120 ? 2.822 10.240 -10.340 1.00 61.06 120 GLY A C 1
ATOM 926 O O . GLY A 1 120 ? 2.704 10.920 -11.353 1.00 61.06 120 GLY A O 1
ATOM 927 N N . SER A 1 121 ? 3.729 10.521 -9.402 1.00 57.88 121 SER A N 1
ATOM 928 C CA . SER A 1 121 ? 4.721 11.601 -9.491 1.00 57.88 121 SER A CA 1
ATOM 929 C C . SER A 1 121 ? 6.093 11.085 -9.962 1.00 57.88 121 SER A C 1
ATOM 931 O O . SER A 1 121 ? 6.279 9.892 -10.171 1.00 57.88 121 SER A O 1
ATOM 933 N N . THR A 1 122 ? 7.065 11.994 -10.103 1.00 60.00 122 THR A N 1
ATOM 934 C CA . THR A 1 122 ? 8.473 11.752 -10.479 1.00 60.00 122 THR A CA 1
ATOM 935 C C . THR A 1 122 ? 9.077 10.485 -9.851 1.00 60.00 122 THR A C 1
ATOM 937 O O . THR A 1 122 ? 8.872 10.242 -8.660 1.00 60.00 122 THR A O 1
ATOM 940 N N . GLU A 1 123 ? 9.895 9.740 -10.612 1.00 59.97 123 GLU A N 1
ATOM 941 C CA . GLU A 1 123 ? 10.574 8.498 -10.175 1.00 59.97 123 GLU A CA 1
ATOM 942 C C . GLU A 1 123 ? 11.266 8.628 -8.806 1.00 59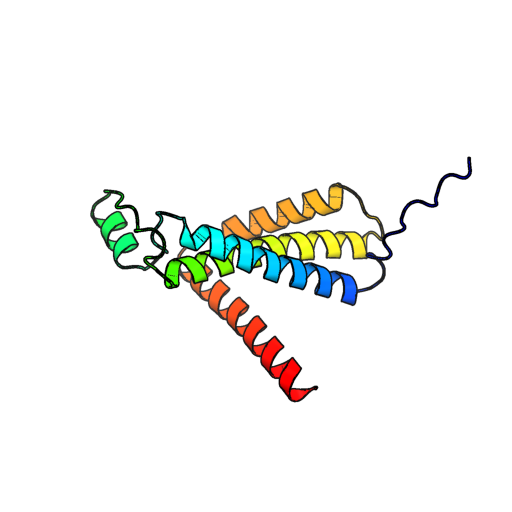.97 123 GLU A C 1
ATOM 944 O O . GLU A 1 123 ? 11.229 7.702 -7.999 1.00 59.97 123 GLU A O 1
ATOM 949 N N . GLU A 1 124 ? 11.825 9.797 -8.485 1.00 62.44 124 GLU A N 1
ATOM 950 C CA . GLU A 1 124 ? 12.449 10.073 -7.185 1.00 62.44 124 GLU A CA 1
ATOM 951 C C . GLU A 1 124 ? 11.503 9.859 -5.993 1.00 62.44 124 GLU A C 1
ATOM 953 O O . GLU A 1 124 ? 11.900 9.295 -4.972 1.00 62.44 124 GLU A O 1
ATOM 958 N N . ARG A 1 125 ? 10.233 10.266 -6.109 1.00 65.56 125 ARG A N 1
ATOM 959 C CA . ARG A 1 125 ? 9.251 10.124 -5.020 1.00 65.56 125 ARG A CA 1
ATOM 960 C C . ARG A 1 125 ? 8.818 8.679 -4.831 1.00 65.56 125 ARG A C 1
ATOM 962 O O . ARG A 1 125 ? 8.628 8.248 -3.694 1.00 65.56 125 ARG A O 1
ATOM 969 N N . LEU A 1 126 ? 8.728 7.933 -5.926 1.00 67.12 126 LEU A N 1
ATOM 970 C CA . LEU A 1 126 ? 8.460 6.502 -5.908 1.00 67.12 126 LEU A CA 1
ATOM 971 C C . LEU A 1 126 ? 9.623 5.732 -5.260 1.00 67.12 126 LEU A C 1
ATOM 973 O O . LEU A 1 126 ? 9.395 4.837 -4.449 1.00 67.12 126 LEU A O 1
ATOM 977 N N . ILE A 1 127 ? 10.873 6.115 -5.544 1.00 67.94 127 ILE A N 1
ATOM 978 C CA . ILE A 1 127 ? 12.059 5.529 -4.901 1.00 67.94 127 ILE A CA 1
ATOM 979 C C . ILE A 1 127 ? 12.043 5.790 -3.390 1.00 67.94 127 ILE A C 1
ATOM 981 O O . ILE A 1 127 ? 12.254 4.863 -2.607 1.00 67.94 127 ILE A O 1
ATOM 985 N N . VAL A 1 128 ? 11.770 7.029 -2.963 1.00 72.56 128 VAL A N 1
ATOM 986 C CA . VAL A 1 128 ? 11.647 7.371 -1.535 1.00 72.56 128 VAL A CA 1
ATOM 987 C C . VAL A 1 128 ? 10.529 6.563 -0.880 1.00 72.56 128 VAL A C 1
ATOM 989 O O . VAL A 1 128 ? 10.728 6.009 0.200 1.00 72.56 128 VAL A O 1
ATOM 992 N N . HIS A 1 129 ? 9.383 6.432 -1.549 1.00 76.31 129 HIS A N 1
ATOM 993 C CA . HIS A 1 129 ? 8.277 5.625 -1.057 1.00 76.31 129 HIS A CA 1
ATOM 994 C C . HIS A 1 129 ? 8.676 4.152 -0.865 1.00 76.31 129 HIS A C 1
ATOM 996 O O . HIS A 1 129 ? 8.488 3.616 0.226 1.00 76.31 129 HIS A O 1
ATOM 1002 N N . ASN A 1 130 ? 9.301 3.529 -1.867 1.00 70.81 130 ASN A N 1
ATOM 1003 C CA . ASN A 1 130 ? 9.744 2.135 -1.794 1.00 70.81 130 ASN A CA 1
ATOM 1004 C C . ASN A 1 130 ? 10.780 1.909 -0.684 1.00 70.81 130 ASN A C 1
ATOM 1006 O O . ASN A 1 130 ? 10.740 0.881 -0.012 1.00 70.81 130 ASN A O 1
ATOM 1010 N N . ARG A 1 131 ? 11.683 2.871 -0.448 1.00 75.06 131 ARG A N 1
ATOM 1011 C CA . ARG A 1 131 ? 12.652 2.811 0.660 1.00 75.06 131 ARG A CA 1
ATOM 1012 C C . ARG A 1 131 ? 11.969 2.866 2.021 1.00 75.06 131 ARG A C 1
ATOM 1014 O O . ARG A 1 131 ? 12.308 2.076 2.895 1.00 75.06 131 ARG A O 1
ATOM 1021 N N . ILE A 1 132 ? 11.008 3.774 2.198 1.00 78.44 132 ILE A N 1
ATOM 1022 C CA . ILE A 1 132 ? 10.255 3.900 3.454 1.00 78.44 132 ILE A CA 1
ATOM 1023 C C . ILE A 1 132 ? 9.418 2.644 3.689 1.00 78.44 132 ILE A C 1
ATOM 1025 O O . ILE A 1 132 ? 9.476 2.066 4.768 1.00 78.44 132 ILE A O 1
ATOM 1029 N N . PHE A 1 133 ? 8.679 2.190 2.676 1.00 73.06 133 PHE A N 1
ATOM 1030 C CA . PHE A 1 133 ? 7.837 1.005 2.786 1.00 73.06 133 PHE A CA 1
ATOM 1031 C C . PHE A 1 133 ? 8.665 -0.255 3.059 1.00 73.06 133 PHE A C 1
ATOM 1033 O O . PHE A 1 133 ? 8.370 -0.995 3.993 1.00 73.06 133 PHE A O 1
ATOM 1040 N N . GLY A 1 134 ? 9.763 -0.451 2.322 1.00 72.25 134 GLY A N 1
ATOM 1041 C CA . GLY A 1 134 ? 10.708 -1.537 2.574 1.00 72.25 134 GLY A CA 1
ATOM 1042 C C . GLY A 1 134 ? 11.329 -1.469 3.972 1.00 72.25 134 GLY A C 1
ATOM 1043 O O . GLY A 1 134 ? 11.433 -2.492 4.642 1.00 72.25 134 GLY A O 1
ATOM 1044 N N . GLY A 1 135 ? 11.672 -0.269 4.452 1.00 73.56 135 GLY A N 1
ATOM 1045 C CA . GLY A 1 135 ? 12.173 -0.052 5.810 1.00 73.56 135 GLY A CA 1
ATOM 1046 C C . GLY A 1 135 ? 11.152 -0.403 6.894 1.00 73.56 135 GLY A C 1
ATOM 1047 O O . GLY A 1 135 ? 11.513 -1.026 7.888 1.00 73.56 135 GLY A O 1
ATOM 1048 N N . ILE A 1 136 ? 9.874 -0.072 6.688 1.00 79.06 136 ILE A N 1
ATOM 1049 C CA . ILE A 1 136 ? 8.785 -0.444 7.603 1.00 79.06 136 ILE A CA 1
ATOM 1050 C C . ILE A 1 136 ? 8.628 -1.966 7.661 1.00 79.06 136 ILE A C 1
ATOM 1052 O O . ILE A 1 136 ? 8.533 -2.525 8.751 1.00 79.06 136 ILE A O 1
ATOM 1056 N N . VAL A 1 137 ? 8.642 -2.646 6.511 1.00 73.81 137 VAL A N 1
ATOM 1057 C CA . VAL A 1 137 ? 8.530 -4.112 6.448 1.00 73.81 137 VAL A CA 1
ATOM 1058 C C . VAL A 1 137 ? 9.717 -4.787 7.138 1.00 73.81 137 VAL A C 1
ATOM 1060 O O . VAL A 1 137 ? 9.519 -5.682 7.958 1.00 73.81 137 VAL A O 1
ATOM 1063 N N . LEU A 1 138 ? 10.944 -4.333 6.862 1.00 74.69 138 LEU A N 1
ATOM 1064 C CA . LEU A 1 138 ? 12.151 -4.856 7.506 1.00 74.69 138 LEU A CA 1
ATOM 1065 C C . LEU A 1 138 ? 12.119 -4.620 9.023 1.00 74.69 138 LEU A C 1
ATOM 1067 O O . LEU A 1 138 ? 12.418 -5.526 9.796 1.00 74.69 138 LEU A O 1
ATOM 1071 N N . GLY A 1 139 ? 11.719 -3.421 9.453 1.00 77.12 139 GLY A N 1
ATOM 1072 C CA . GLY A 1 139 ? 11.579 -3.076 10.865 1.00 77.12 139 GLY A CA 1
ATOM 1073 C C . GLY A 1 139 ? 10.536 -3.937 11.578 1.00 77.12 139 GLY A C 1
ATOM 1074 O O . GLY A 1 139 ? 10.797 -4.415 12.677 1.00 77.12 139 GLY A O 1
ATOM 1075 N N . ALA A 1 140 ? 9.394 -4.200 10.938 1.00 72.62 140 ALA A N 1
ATOM 1076 C CA . ALA A 1 140 ? 8.365 -5.089 11.473 1.00 72.62 140 ALA A CA 1
ATOM 1077 C C . ALA A 1 140 ? 8.866 -6.537 11.607 1.00 72.62 140 ALA A C 1
ATOM 1079 O O . ALA A 1 140 ? 8.611 -7.179 12.625 1.00 72.62 140 ALA A O 1
ATOM 1080 N N . PHE A 1 141 ? 9.617 -7.032 10.619 1.00 73.00 141 PHE A N 1
ATOM 1081 C CA . PHE A 1 141 ? 10.224 -8.363 10.666 1.00 73.00 141 PHE A CA 1
ATOM 1082 C C . PHE A 1 141 ? 11.258 -8.482 11.794 1.00 73.00 141 PHE A C 1
ATOM 1084 O O . PHE A 1 141 ? 11.205 -9.421 12.582 1.00 73.00 141 PHE A O 1
ATOM 1091 N N . LEU A 1 142 ? 12.164 -7.504 11.914 1.00 76.38 142 LEU A N 1
ATOM 1092 C CA . LEU A 1 142 ? 13.169 -7.468 12.979 1.00 76.38 142 LEU A CA 1
ATOM 1093 C C . LEU A 1 142 ? 12.527 -7.358 14.364 1.00 76.38 142 LEU A C 1
ATOM 1095 O O . LEU A 1 142 ? 12.928 -8.070 15.277 1.00 76.38 142 LEU A O 1
ATOM 1099 N N . TYR A 1 143 ? 11.508 -6.511 14.521 1.00 73.44 143 TYR A N 1
ATOM 1100 C CA . TYR A 1 143 ? 10.760 -6.396 15.771 1.00 73.44 143 TYR A CA 1
ATOM 1101 C C . TYR A 1 143 ? 10.112 -7.728 16.162 1.00 73.44 143 TYR A C 1
ATOM 1103 O O . TYR A 1 143 ? 10.266 -8.173 17.297 1.00 73.44 143 TYR A O 1
ATOM 1111 N N . GLY A 1 144 ? 9.456 -8.396 15.208 1.00 71.94 144 GLY A N 1
ATOM 1112 C CA . GLY A 1 144 ? 8.857 -9.712 15.421 1.00 71.94 144 GLY A CA 1
ATOM 1113 C C . GLY A 1 144 ? 9.868 -10.797 15.796 1.00 71.94 144 GLY A C 1
ATOM 1114 O O . GLY A 1 144 ? 9.496 -11.725 16.491 1.00 71.94 144 GLY A O 1
ATOM 1115 N N . HIS A 1 145 ? 11.131 -10.670 15.384 1.00 72.06 145 HIS A N 1
ATOM 1116 C CA . HIS A 1 145 ? 12.201 -11.619 15.715 1.00 72.06 145 HIS A CA 1
ATOM 1117 C C . HIS A 1 145 ? 12.956 -11.312 17.017 1.00 72.06 145 HIS A C 1
ATOM 1119 O O . HIS A 1 145 ? 13.658 -12.181 17.522 1.00 72.06 145 HIS A O 1
ATOM 1125 N N . ILE A 1 146 ? 12.906 -10.067 17.499 1.00 74.88 146 ILE A N 1
ATOM 1126 C CA . ILE A 1 146 ? 13.609 -9.621 18.715 1.00 74.88 146 ILE A CA 1
ATOM 1127 C C . ILE A 1 146 ? 12.696 -9.707 19.942 1.00 74.88 146 ILE A C 1
ATOM 1129 O O . ILE A 1 146 ? 13.174 -9.930 21.051 1.00 74.88 146 ILE A O 1
ATOM 1133 N N . VAL A 1 147 ? 11.396 -9.465 19.759 1.00 64.75 147 VAL A N 1
ATOM 1134 C CA . VAL A 1 147 ? 10.411 -9.419 20.852 1.00 64.75 147 VAL A CA 1
ATOM 1135 C C . VAL A 1 147 ? 9.731 -10.772 21.089 1.00 64.75 147 VAL A C 1
ATOM 1137 O O . VAL A 1 147 ? 9.223 -10.997 22.187 1.00 64.75 147 VAL A O 1
ATOM 1140 N N . VAL A 1 148 ? 9.732 -11.662 20.091 1.00 48.28 148 VAL A N 1
ATOM 1141 C CA . VAL A 1 148 ? 9.312 -13.072 20.207 1.00 48.28 148 VAL A CA 1
ATOM 1142 C C . VAL A 1 148 ? 10.547 -13.943 20.367 1.00 48.28 148 VAL A C 1
ATOM 1144 O O . VAL A 1 148 ? 10.515 -14.828 21.249 1.00 48.28 148 VAL A O 1
#

Radius of gyration: 18.89 Å; chains: 1; bounding box: 55×27×50 Å

Secondary structure (DSSP, 8-state):
---------GGGG-HHHHHHHHHHHHHHHHHHHHHHHHH--PPPTTSHHHHHHHHH----PPPTT--HHHHHHHHHHHHHHHHHHHHHHHHHHHHHT---HHHHHHHHHHHHHHIIIIISS-HHHHHHHHHHHHHHHHHHHHHHHHH-

Organism: NCBI:txid426638